Protein AF-A0A935BCN8-F1 (afdb_monomer_lite)

Structure (mmCIF, N/CA/C/O backbone):
data_AF-A0A935BCN8-F1
#
_entry.id   AF-A0A935BCN8-F1
#
loop_
_atom_site.group_PDB
_atom_site.id
_atom_site.type_symbol
_atom_site.label_atom_id
_atom_site.label_alt_id
_atom_site.label_comp_id
_atom_site.label_asym_id
_atom_site.label_entity_id
_atom_site.label_seq_id
_atom_site.pdbx_PDB_ins_code
_atom_site.Cartn_x
_atom_site.Cartn_y
_atom_site.Cartn_z
_atom_site.occupancy
_atom_site.B_iso_or_equiv
_atom_site.auth_seq_id
_atom_site.auth_comp_id
_atom_site.auth_asym_id
_atom_site.auth_atom_id
_atom_site.pdbx_PDB_model_num
ATOM 1 N N . MET A 1 1 ? -9.778 17.096 5.049 1.00 57.12 1 MET A N 1
ATOM 2 C CA . MET A 1 1 ? -10.779 16.352 4.255 1.00 57.12 1 MET A CA 1
ATOM 3 C C . MET A 1 1 ? -10.468 14.871 4.412 1.00 57.12 1 MET A C 1
ATOM 5 O O . MET A 1 1 ? -9.347 14.490 4.096 1.00 57.12 1 MET A O 1
ATOM 9 N N . LYS A 1 2 ? -11.373 14.075 5.004 1.00 63.81 2 LYS A N 1
ATOM 10 C CA . LYS A 1 2 ? -11.184 12.619 5.164 1.00 63.81 2 LYS A CA 1
ATOM 11 C C . LYS A 1 2 ? -11.048 12.035 3.751 1.00 63.81 2 LYS A C 1
ATOM 13 O O . LYS A 1 2 ? -11.855 12.383 2.891 1.00 63.81 2 LYS A O 1
ATOM 18 N N . ARG A 1 3 ? -9.985 11.274 3.466 1.00 72.81 3 ARG A N 1
ATOM 19 C CA . ARG A 1 3 ? -9.827 10.646 2.145 1.00 72.81 3 ARG A CA 1
ATOM 20 C C . ARG A 1 3 ? -11.005 9.695 1.922 1.00 72.81 3 ARG A C 1
ATOM 22 O O . ARG A 1 3 ? -11.353 8.938 2.825 1.00 72.81 3 ARG A O 1
ATOM 29 N N . ASP A 1 4 ? -11.625 9.778 0.750 1.00 87.56 4 ASP A N 1
ATOM 30 C CA . ASP A 1 4 ? -12.792 8.970 0.400 1.00 87.56 4 ASP A CA 1
ATOM 31 C C . ASP A 1 4 ? -12.380 7.505 0.181 1.00 87.56 4 ASP A C 1
ATOM 33 O O . ASP A 1 4 ? -11.525 7.205 -0.659 1.00 87.56 4 ASP A O 1
ATOM 37 N N . ILE A 1 5 ? -12.999 6.595 0.937 1.00 90.81 5 ILE A N 1
ATOM 38 C CA . ILE A 1 5 ? -12.766 5.151 0.851 1.00 90.81 5 ILE A CA 1
ATOM 39 C C . ILE A 1 5 ? -13.023 4.613 -0.561 1.00 90.81 5 ILE A C 1
ATOM 41 O O . ILE A 1 5 ? -12.266 3.767 -1.037 1.00 90.81 5 ILE A O 1
ATOM 45 N N . PHE A 1 6 ? -14.017 5.153 -1.274 1.00 92.19 6 PHE A N 1
ATOM 46 C CA . PHE A 1 6 ? -14.335 4.733 -2.635 1.00 92.19 6 PHE A CA 1
ATOM 47 C C . PHE A 1 6 ? -13.211 5.106 -3.602 1.00 92.19 6 PHE A C 1
ATOM 49 O O . PHE A 1 6 ? -12.826 4.300 -4.447 1.00 92.19 6 PHE A O 1
ATOM 56 N N . GLN A 1 7 ? -12.597 6.278 -3.424 1.00 91.62 7 GLN A N 1
ATOM 57 C CA . GLN A 1 7 ? -11.416 6.669 -4.198 1.00 91.62 7 GLN A CA 1
ATOM 58 C C . GLN A 1 7 ? -10.189 5.831 -3.829 1.00 91.62 7 GLN A C 1
ATOM 60 O O . GLN A 1 7 ? -9.359 5.523 -4.689 1.00 91.62 7 GLN A O 1
ATOM 65 N N . ALA A 1 8 ? -10.053 5.430 -2.563 1.00 93.00 8 ALA A N 1
ATOM 66 C CA . ALA A 1 8 ? -8.974 4.548 -2.142 1.00 93.00 8 ALA A CA 1
ATOM 67 C C . ALA A 1 8 ? -9.074 3.175 -2.833 1.00 93.00 8 ALA A C 1
ATOM 69 O O . ALA A 1 8 ? -8.093 2.717 -3.408 1.00 93.00 8 ALA A O 1
ATOM 70 N N . ILE A 1 9 ? -10.245 2.548 -2.887 1.00 94.06 9 ILE A N 1
ATOM 71 C CA . ILE A 1 9 ? -10.395 1.226 -3.524 1.00 94.06 9 ILE A CA 1
ATOM 72 C C . ILE A 1 9 ? -10.545 1.286 -5.058 1.00 94.06 9 ILE A C 1
ATOM 74 O O . ILE A 1 9 ? -10.391 0.273 -5.741 1.00 94.06 9 ILE A O 1
ATOM 78 N N . ALA A 1 10 ? -10.819 2.459 -5.638 1.00 95.50 10 ALA A N 1
ATOM 79 C CA . ALA A 1 10 ? -10.925 2.628 -7.092 1.00 95.50 10 ALA A CA 1
ATOM 80 C C . ALA A 1 10 ? -9.576 2.522 -7.832 1.00 95.50 10 ALA A C 1
ATOM 82 O O . ALA A 1 10 ? -9.550 2.276 -9.040 1.00 95.50 10 ALA A O 1
ATOM 83 N N . ASP A 1 11 ? -8.451 2.641 -7.132 1.00 95.88 11 ASP A N 1
ATOM 84 C CA . ASP A 1 11 ? -7.116 2.543 -7.726 1.00 95.88 11 ASP A CA 1
ATOM 85 C C . ASP A 1 11 ? -6.669 1.082 -7.902 1.00 95.88 11 ASP A C 1
ATOM 87 O O . ASP A 1 11 ? -6.759 0.290 -6.959 1.00 95.88 11 ASP A O 1
ATOM 91 N N . PRO A 1 12 ? -6.193 0.702 -9.101 1.00 95.88 12 PRO A N 1
ATOM 92 C CA . PRO A 1 12 ? -5.849 -0.683 -9.407 1.00 95.88 12 PRO A CA 1
ATOM 93 C C . PRO A 1 12 ? -4.686 -1.206 -8.559 1.00 95.88 12 PRO A C 1
ATOM 95 O O . PRO A 1 12 ? -4.747 -2.346 -8.102 1.00 95.88 12 PRO A O 1
ATOM 98 N N . THR A 1 13 ? -3.674 -0.381 -8.279 1.00 96.00 13 THR A N 1
ATOM 99 C CA . THR A 1 13 ? -2.535 -0.764 -7.436 1.00 96.00 13 THR A CA 1
ATOM 100 C C . THR A 1 13 ? -2.990 -1.023 -6.004 1.00 96.00 13 THR A C 1
ATOM 102 O O . THR A 1 13 ? -2.631 -2.035 -5.410 1.00 96.00 13 THR A O 1
ATOM 105 N N . ARG A 1 14 ? -3.853 -0.164 -5.452 1.00 96.50 14 ARG A N 1
ATOM 106 C CA . ARG A 1 14 ? -4.429 -0.359 -4.115 1.00 96.50 14 ARG A CA 1
ATOM 107 C C . ARG A 1 14 ? -5.301 -1.611 -4.033 1.00 96.50 14 ARG A C 1
ATOM 109 O O . ARG A 1 14 ? -5.190 -2.332 -3.046 1.00 96.50 14 ARG A O 1
ATOM 116 N N . ARG A 1 15 ? -6.094 -1.934 -5.062 1.00 97.19 15 ARG A N 1
ATOM 117 C CA . ARG A 1 15 ? -6.824 -3.217 -5.109 1.00 97.19 15 ARG A CA 1
ATOM 118 C C . ARG A 1 15 ? -5.896 -4.421 -5.151 1.00 97.19 15 ARG A C 1
ATOM 120 O O . ARG A 1 15 ? -6.164 -5.392 -4.455 1.00 97.19 15 ARG A O 1
ATOM 127 N N . ALA A 1 16 ? -4.817 -4.357 -5.928 1.00 96.81 16 ALA A N 1
ATOM 128 C CA . ALA A 1 16 ? -3.829 -5.429 -5.979 1.00 96.81 16 ALA A CA 1
ATOM 129 C C . ALA A 1 16 ? -3.149 -5.631 -4.614 1.00 96.81 16 ALA A C 1
ATOM 131 O O . ALA A 1 16 ? -3.039 -6.760 -4.150 1.00 96.81 16 ALA A O 1
ATOM 132 N N . ILE A 1 17 ? -2.784 -4.544 -3.924 1.00 95.88 17 ILE A N 1
ATOM 133 C CA . ILE A 1 17 ? -2.247 -4.603 -2.555 1.00 95.88 17 ILE A CA 1
ATOM 134 C C . ILE A 1 17 ? -3.251 -5.264 -1.601 1.00 95.88 17 ILE A C 1
ATOM 136 O O . ILE A 1 17 ? -2.877 -6.164 -0.856 1.00 95.88 17 ILE A O 1
ATOM 140 N N . ILE A 1 18 ? -4.525 -4.853 -1.639 1.00 95.38 18 ILE A N 1
ATOM 141 C CA . ILE A 1 18 ? -5.581 -5.459 -0.813 1.00 95.38 18 ILE A CA 1
ATOM 142 C C . ILE A 1 18 ? -5.707 -6.954 -1.118 1.00 95.38 18 ILE A C 1
ATOM 144 O O . ILE A 1 18 ? -5.789 -7.748 -0.190 1.00 95.38 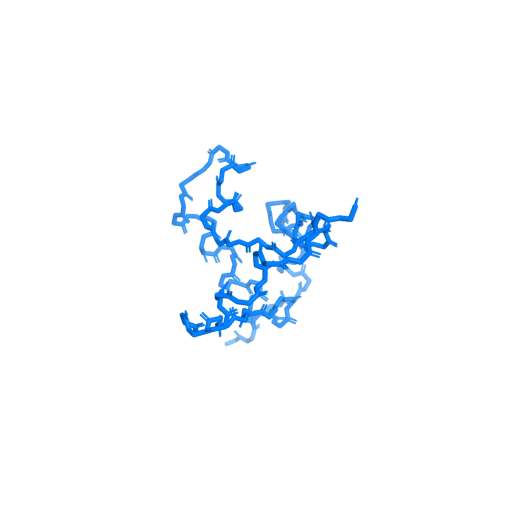18 ILE A O 1
ATOM 148 N N . ALA A 1 19 ? -5.688 -7.345 -2.394 1.00 96.06 19 ALA A N 1
ATOM 149 C CA . ALA A 1 19 ? -5.781 -8.744 -2.796 1.00 96.06 19 ALA A CA 1
ATOM 150 C C . ALA A 1 19 ? -4.604 -9.583 -2.270 1.00 96.06 19 ALA A C 1
ATOM 152 O O . ALA A 1 19 ? -4.828 -10.681 -1.772 1.00 96.06 19 ALA A O 1
ATOM 153 N N . LEU A 1 20 ? -3.373 -9.060 -2.320 1.00 94.94 20 LEU A N 1
ATOM 154 C CA . LEU A 1 20 ? -2.192 -9.740 -1.774 1.00 94.94 20 LEU A CA 1
ATOM 155 C C . LEU A 1 20 ? -2.310 -9.949 -0.258 1.00 94.94 20 LEU A C 1
ATOM 157 O O . LEU A 1 20 ? -2.133 -11.065 0.225 1.00 94.94 20 LEU A O 1
ATOM 161 N N . ILE A 1 21 ? -2.674 -8.894 0.480 1.00 93.25 21 ILE A N 1
ATOM 162 C CA . ILE A 1 21 ? -2.810 -8.946 1.945 1.00 93.25 21 ILE A CA 1
ATOM 163 C C . ILE A 1 21 ? -3.992 -9.834 2.368 1.00 93.25 21 ILE A C 1
ATOM 165 O O . ILE A 1 21 ? -3.938 -10.489 3.406 1.00 93.25 21 ILE A O 1
ATOM 169 N N . ALA A 1 22 ? -5.062 -9.874 1.570 1.00 92.62 22 ALA A N 1
ATOM 170 C CA . ALA A 1 22 ? -6.225 -10.718 1.835 1.00 92.62 22 ALA A CA 1
ATOM 171 C C . ALA A 1 22 ? -5.904 -12.218 1.743 1.00 92.62 22 ALA A C 1
ATOM 173 O O . ALA A 1 22 ? -6.590 -13.020 2.372 1.00 92.62 22 ALA A O 1
ATOM 174 N N . ILE A 1 23 ? -4.882 -12.595 0.969 1.00 93.50 23 ILE A N 1
ATOM 175 C CA . ILE A 1 23 ? -4.411 -13.982 0.870 1.00 93.50 23 ILE A CA 1
ATOM 176 C C . ILE A 1 23 ? -3.506 -14.321 2.056 1.00 93.50 23 ILE A C 1
ATOM 178 O O . ILE A 1 23 ? -3.654 -15.382 2.657 1.00 93.50 23 ILE A O 1
ATOM 182 N N . GLN A 1 24 ? -2.570 -13.433 2.393 1.00 88.88 24 GLN A N 1
ATOM 183 C CA . GLN A 1 24 ? -1.637 -13.629 3.499 1.00 88.88 24 GLN A CA 1
ATOM 184 C C . GLN A 1 24 ? -1.163 -12.287 4.060 1.00 88.88 24 GLN A C 1
ATOM 186 O O . GLN A 1 24 ? -0.965 -11.326 3.319 1.00 88.88 24 GLN A O 1
ATOM 191 N N . ALA A 1 25 ? -0.918 -12.222 5.370 1.00 88.38 25 ALA A N 1
ATOM 192 C CA . ALA A 1 25 ? -0.287 -11.051 5.968 1.00 88.38 25 ALA A CA 1
ATOM 193 C C . ALA A 1 25 ? 1.146 -10.897 5.426 1.00 88.38 25 ALA A C 1
ATOM 195 O O . ALA A 1 25 ? 1.927 -11.847 5.435 1.00 88.38 25 ALA A O 1
ATOM 196 N N . MET A 1 26 ? 1.494 -9.702 4.945 1.00 90.75 26 MET A N 1
ATOM 197 C CA . MET A 1 26 ? 2.796 -9.425 4.328 1.00 90.75 26 MET A CA 1
ATOM 198 C C . MET A 1 26 ? 3.392 -8.129 4.860 1.00 90.75 26 MET A C 1
ATOM 200 O O . MET A 1 26 ? 2.684 -7.160 5.143 1.00 90.75 26 MET A O 1
ATOM 204 N N . THR A 1 27 ? 4.721 -8.087 4.938 1.00 90.94 27 THR A N 1
ATOM 205 C CA . THR A 1 27 ? 5.437 -6.847 5.251 1.00 90.94 27 THR A CA 1
ATOM 206 C C . THR A 1 27 ? 5.393 -5.886 4.054 1.00 90.94 27 THR A C 1
ATOM 208 O O . THR A 1 27 ? 5.333 -6.336 2.907 1.00 90.94 27 THR A O 1
ATOM 211 N N . PRO A 1 28 ? 5.498 -4.559 4.265 1.00 90.25 28 PRO A N 1
ATOM 212 C CA . PRO A 1 28 ? 5.559 -3.591 3.165 1.00 90.25 28 PRO A CA 1
ATOM 213 C C . PRO A 1 28 ? 6.673 -3.874 2.149 1.00 90.25 28 PRO A C 1
ATOM 215 O O . PRO A 1 28 ? 6.502 -3.615 0.960 1.00 90.25 28 PRO A O 1
ATOM 218 N N . ASN A 1 29 ? 7.800 -4.424 2.613 1.00 90.81 29 ASN A N 1
ATOM 219 C CA . ASN A 1 29 ? 8.908 -4.815 1.746 1.00 90.81 29 ASN A CA 1
ATOM 220 C C . ASN A 1 29 ? 8.517 -5.981 0.834 1.00 90.81 29 ASN A C 1
ATOM 222 O O . ASN A 1 29 ? 8.722 -5.869 -0.368 1.00 90.81 29 ASN A O 1
ATOM 226 N N . ALA A 1 30 ? 7.904 -7.033 1.386 1.00 92.12 30 ALA A N 1
ATOM 227 C CA . ALA A 1 30 ? 7.438 -8.177 0.605 1.00 92.12 30 ALA A CA 1
ATOM 228 C C . ALA A 1 30 ? 6.352 -7.765 -0.402 1.00 92.12 30 ALA A C 1
ATOM 230 O O . ALA A 1 30 ? 6.409 -8.148 -1.561 1.00 92.12 30 ALA A O 1
ATOM 231 N N . ILE A 1 31 ? 5.410 -6.899 -0.005 1.00 94.06 31 ILE A N 1
ATOM 232 C CA . ILE A 1 31 ? 4.395 -6.359 -0.926 1.00 94.06 31 ILE A CA 1
ATOM 233 C C . ILE A 1 31 ? 5.064 -5.636 -2.096 1.00 94.06 31 ILE A C 1
ATOM 235 O O . ILE A 1 31 ? 4.644 -5.805 -3.235 1.00 94.06 31 ILE A O 1
ATOM 239 N N . ALA A 1 32 ? 6.107 -4.843 -1.838 1.00 94.50 32 ALA A N 1
ATOM 240 C CA . ALA A 1 32 ? 6.781 -4.087 -2.885 1.00 94.50 32 ALA A CA 1
ATOM 241 C C . ALA A 1 32 ? 7.512 -4.955 -3.919 1.00 94.50 32 ALA A C 1
ATOM 243 O O . ALA A 1 32 ? 7.717 -4.488 -5.033 1.00 94.50 32 ALA A O 1
ATOM 244 N N . GLU A 1 33 ? 7.854 -6.202 -3.592 1.00 95.00 33 GLU A N 1
ATOM 245 C CA . GLU A 1 33 ? 8.446 -7.152 -4.544 1.00 95.00 33 GLU A CA 1
ATOM 246 C C . GLU A 1 33 ? 7.441 -7.635 -5.606 1.00 95.00 33 GLU A C 1
ATOM 248 O O . GLU A 1 33 ? 7.850 -8.133 -6.649 1.00 95.00 33 GLU A O 1
ATOM 253 N N . HIS A 1 34 ? 6.135 -7.430 -5.393 1.00 94.75 34 HIS A N 1
ATOM 254 C CA . HIS A 1 34 ? 5.079 -7.779 -6.352 1.00 94.75 34 HIS A CA 1
ATOM 255 C C . HIS A 1 34 ? 4.749 -6.669 -7.365 1.00 94.75 34 HIS A C 1
ATOM 257 O O . HIS A 1 34 ? 3.829 -6.836 -8.167 1.00 94.75 34 HIS A O 1
ATOM 263 N N . PHE A 1 35 ? 5.446 -5.529 -7.329 1.00 94.69 35 PHE A N 1
ATOM 264 C CA . PHE A 1 35 ? 5.155 -4.389 -8.199 1.00 94.69 35 PHE A CA 1
ATOM 265 C C . PHE A 1 35 ? 6.416 -3.853 -8.876 1.00 94.69 35 PHE A C 1
ATOM 267 O O . PHE A 1 35 ? 7.437 -3.648 -8.226 1.00 94.69 35 PHE A O 1
ATOM 274 N N . ASP A 1 36 ? 6.295 -3.467 -10.148 1.00 93.12 36 ASP A N 1
ATOM 275 C CA . ASP A 1 36 ? 7.344 -2.770 -10.913 1.00 93.12 36 ASP A CA 1
ATOM 276 C C . ASP A 1 36 ? 7.450 -1.278 -10.539 1.00 93.12 36 ASP A C 1
ATOM 278 O O . ASP A 1 36 ? 7.558 -0.387 -11.384 1.00 93.12 36 ASP A O 1
ATOM 282 N N . THR A 1 37 ? 7.350 -0.962 -9.249 1.00 89.00 37 THR A N 1
ATOM 283 C CA . THR A 1 37 ? 7.382 0.409 -8.739 1.00 89.00 37 THR A CA 1
ATOM 284 C C . THR A 1 37 ? 8.318 0.529 -7.546 1.00 89.00 37 THR A C 1
ATOM 286 O O . THR A 1 37 ? 8.805 -0.453 -6.991 1.00 89.00 37 THR A O 1
ATOM 289 N N . SER A 1 38 ? 8.603 1.761 -7.130 1.00 92.50 38 SER A N 1
ATOM 290 C CA . SER A 1 38 ? 9.472 1.971 -5.979 1.00 92.50 38 SER A CA 1
ATOM 291 C C . SER A 1 38 ? 8.777 1.550 -4.682 1.00 92.50 38 SER A C 1
ATOM 293 O O . SER A 1 38 ? 7.574 1.744 -4.495 1.00 92.50 38 SER A O 1
ATOM 295 N N . ARG A 1 39 ? 9.562 1.076 -3.709 1.00 92.25 39 ARG A N 1
ATOM 296 C CA . ARG A 1 39 ? 9.063 0.800 -2.348 1.00 92.25 39 ARG A CA 1
ATOM 297 C C . ARG A 1 39 ? 8.351 2.012 -1.738 1.00 92.25 39 ARG A C 1
ATOM 299 O O . ARG A 1 39 ? 7.366 1.867 -1.027 1.00 92.25 39 ARG A O 1
ATOM 306 N N . GLN A 1 40 ? 8.814 3.222 -2.054 1.00 94.06 40 GLN A N 1
ATOM 307 C CA . GLN A 1 40 ? 8.203 4.474 -1.598 1.00 94.06 40 GLN A CA 1
ATOM 308 C C . GLN A 1 40 ? 6.788 4.668 -2.163 1.00 94.06 40 GLN A C 1
ATOM 310 O O . GLN A 1 40 ? 5.902 5.132 -1.442 1.00 94.06 40 GLN A O 1
ATOM 315 N N . ALA A 1 41 ? 6.555 4.292 -3.425 1.00 94.19 41 ALA A N 1
ATOM 316 C CA . ALA A 1 41 ? 5.230 4.337 -4.033 1.00 94.19 41 ALA A CA 1
ATOM 317 C C . ALA A 1 41 ? 4.275 3.342 -3.355 1.00 94.19 41 ALA A C 1
ATOM 319 O O . ALA A 1 41 ? 3.160 3.718 -2.987 1.00 94.19 41 ALA A O 1
ATOM 320 N N . VAL A 1 42 ? 4.737 2.118 -3.083 1.00 95.25 42 VAL A N 1
ATOM 321 C CA . VAL A 1 42 ? 3.956 1.113 -2.339 1.00 95.25 42 VAL A CA 1
ATOM 322 C C . VAL A 1 42 ? 3.635 1.594 -0.922 1.00 95.25 42 VAL A C 1
ATOM 324 O O . VAL A 1 42 ? 2.471 1.582 -0.523 1.00 95.25 42 VAL A O 1
ATOM 327 N N . SER A 1 43 ? 4.612 2.135 -0.189 1.00 94.88 43 SER A N 1
ATOM 328 C CA . SER A 1 43 ? 4.385 2.719 1.142 1.00 94.88 43 SER A CA 1
ATOM 329 C C . SER A 1 43 ? 3.363 3.858 1.125 1.00 94.88 43 SER A C 1
ATOM 331 O O . SER A 1 43 ? 2.548 3.982 2.040 1.00 94.88 43 SER A O 1
ATOM 333 N N . LYS A 1 44 ? 3.352 4.684 0.070 1.00 95.00 44 LYS A N 1
ATOM 334 C CA . LYS A 1 44 ? 2.341 5.735 -0.105 1.00 95.00 44 LYS A CA 1
ATOM 335 C C . LYS A 1 44 ? 0.940 5.144 -0.281 1.00 95.00 44 LYS A C 1
ATOM 337 O O . LYS A 1 44 ? -0.009 5.669 0.302 1.00 95.00 44 LYS A O 1
ATOM 342 N N . HIS A 1 45 ? 0.802 4.071 -1.057 1.00 95.69 45 HIS A N 1
ATOM 343 C CA . HIS A 1 45 ? -0.473 3.375 -1.228 1.00 95.69 45 HIS A CA 1
ATOM 344 C C . HIS A 1 45 ? -0.967 2.744 0.073 1.00 95.69 45 HIS A C 1
ATOM 346 O O . HIS A 1 45 ? -2.128 2.944 0.426 1.00 95.69 45 HIS A O 1
ATOM 352 N N . LEU A 1 46 ? -0.087 2.066 0.814 1.00 94.69 46 LEU A N 1
ATOM 353 C CA . LEU A 1 46 ? -0.401 1.506 2.130 1.00 94.69 46 LEU A CA 1
ATOM 354 C C . LEU A 1 46 ? -0.881 2.593 3.094 1.00 94.69 46 LEU A C 1
ATOM 356 O O . LEU A 1 46 ? -1.931 2.449 3.706 1.00 94.69 46 LEU A O 1
ATOM 360 N N . ARG A 1 47 ? -0.191 3.739 3.144 1.00 93.94 47 ARG A N 1
ATOM 361 C CA . ARG A 1 47 ? -0.606 4.879 3.971 1.00 93.94 47 ARG A CA 1
ATOM 362 C C . ARG A 1 47 ? -2.004 5.390 3.615 1.00 93.94 47 ARG A C 1
ATOM 364 O O . ARG A 1 47 ? -2.788 5.659 4.516 1.00 93.94 47 ARG A O 1
ATOM 371 N N . ILE A 1 48 ? -2.323 5.524 2.324 1.00 94.50 48 ILE A N 1
ATOM 372 C CA . ILE A 1 48 ? -3.671 5.923 1.878 1.00 94.50 48 ILE A CA 1
ATOM 373 C C . ILE A 1 48 ? -4.715 4.918 2.372 1.00 94.50 48 ILE A C 1
ATOM 375 O O . ILE A 1 48 ? -5.751 5.323 2.888 1.00 94.50 48 ILE A O 1
ATOM 379 N N . LEU A 1 49 ? -4.443 3.622 2.218 1.00 94.69 49 LEU A N 1
ATOM 380 C CA . LEU A 1 49 ? -5.357 2.564 2.640 1.00 94.69 49 LEU A CA 1
ATOM 381 C C . LEU A 1 49 ? -5.578 2.566 4.157 1.00 94.69 49 LEU A C 1
ATOM 383 O O . LEU A 1 49 ? -6.717 2.421 4.593 1.00 94.69 49 LEU A O 1
ATOM 387 N N . THR A 1 50 ? -4.529 2.797 4.948 1.00 93.19 5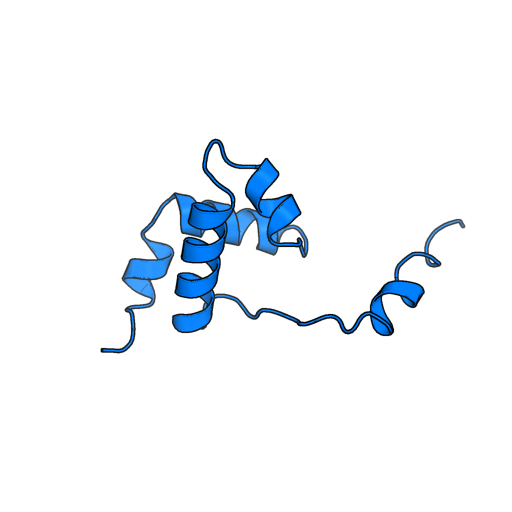0 T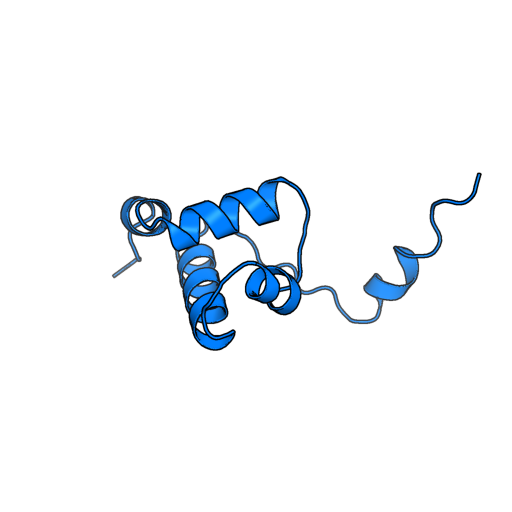HR A N 1
ATOM 388 C CA . THR A 1 50 ? -4.623 2.921 6.410 1.00 93.19 50 THR A CA 1
ATOM 389 C C . THR A 1 50 ? -5.402 4.168 6.829 1.00 93.19 50 THR A C 1
ATOM 391 O O . THR A 1 50 ? -6.275 4.088 7.686 1.00 93.19 50 THR A O 1
ATOM 394 N N . GLU A 1 51 ? -5.144 5.324 6.207 1.00 92.81 51 GLU A N 1
ATOM 395 C CA . GLU A 1 51 ? -5.877 6.574 6.484 1.00 92.81 51 GLU A CA 1
ATOM 396 C C . GLU A 1 51 ? -7.370 6.481 6.123 1.00 92.81 51 GLU A C 1
ATOM 398 O O . GLU A 1 51 ? -8.197 7.169 6.722 1.00 92.81 51 GLU A O 1
ATOM 403 N N . CYS A 1 52 ? -7.712 5.638 5.147 1.00 94.06 52 CYS A N 1
ATOM 404 C CA . CYS A 1 52 ? -9.089 5.315 4.776 1.00 94.06 52 CYS A CA 1
ATOM 405 C C . CYS A 1 52 ? -9.676 4.138 5.567 1.00 94.06 52 CYS A C 1
ATOM 407 O O . CYS A 1 52 ? -10.778 3.703 5.242 1.00 94.06 52 CYS A O 1
ATOM 409 N N . GLU A 1 53 ? -8.962 3.621 6.572 1.00 91.50 53 GLU A N 1
ATOM 410 C CA . GLU A 1 53 ? -9.405 2.521 7.440 1.00 91.50 53 GLU A CA 1
ATOM 411 C C . GLU A 1 53 ? -9.697 1.212 6.668 1.00 91.50 53 GLU A C 1
ATOM 413 O O . GLU A 1 53 ? -10.405 0.337 7.159 1.00 91.50 53 GLU A O 1
ATOM 418 N N . VAL A 1 54 ? -9.129 1.058 5.462 1.00 92.62 54 VAL A N 1
ATOM 419 C CA . VAL A 1 54 ? -9.290 -0.131 4.600 1.00 92.62 54 VAL A CA 1
ATOM 420 C C . VAL A 1 54 ? -8.396 -1.276 5.066 1.00 92.62 54 VAL A C 1
ATOM 422 O O . VAL A 1 54 ? -8.774 -2.441 4.975 1.00 92.62 54 VAL A O 1
ATOM 425 N N . ILE A 1 55 ? -7.203 -0.945 5.559 1.00 91.94 55 ILE A N 1
ATOM 426 C CA . ILE A 1 55 ? -6.255 -1.903 6.128 1.00 91.94 55 ILE A CA 1
ATOM 427 C C . ILE A 1 55 ? -5.829 -1.433 7.514 1.00 91.94 55 ILE A C 1
ATOM 429 O O . ILE A 1 55 ? -5.796 -0.233 7.796 1.00 91.94 55 ILE A O 1
ATOM 433 N N . LYS A 1 56 ? -5.463 -2.385 8.370 1.00 88.44 56 LYS A N 1
ATOM 434 C CA . LYS A 1 56 ? -4.829 -2.110 9.657 1.00 88.44 56 LYS A CA 1
ATOM 435 C C . LYS A 1 56 ? -3.372 -2.524 9.570 1.00 88.44 56 LYS A C 1
ATOM 437 O O . LYS A 1 56 ? -3.065 -3.621 9.116 1.00 88.44 56 LYS A O 1
ATOM 442 N N . GLN A 1 57 ? -2.487 -1.632 9.990 1.00 82.81 57 GLN A N 1
ATOM 443 C CA . GLN A 1 57 ? -1.079 -1.957 10.128 1.00 82.81 57 GLN A CA 1
ATOM 444 C C . GLN A 1 57 ? -0.859 -2.496 11.537 1.00 82.81 57 GLN A C 1
ATOM 446 O O . GLN A 1 57 ? -0.966 -1.753 12.512 1.00 82.81 57 GLN A O 1
ATOM 451 N N . GLU A 1 58 ? -0.575 -3.788 11.641 1.00 80.25 58 GLU A N 1
ATOM 452 C CA . GLU A 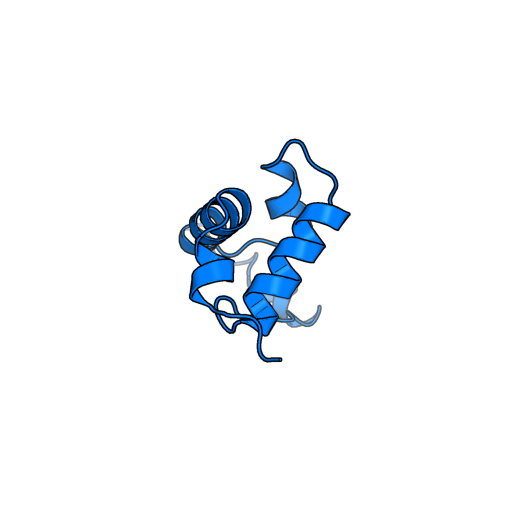1 58 ? -0.110 -4.369 12.893 1.00 80.25 58 GLU A CA 1
ATOM 453 C C . GLU A 1 58 ? 1.389 -4.109 13.021 1.00 80.25 58 GLU A C 1
ATOM 455 O O . GLU A 1 58 ? 2.189 -4.456 12.150 1.00 80.25 58 GLU A O 1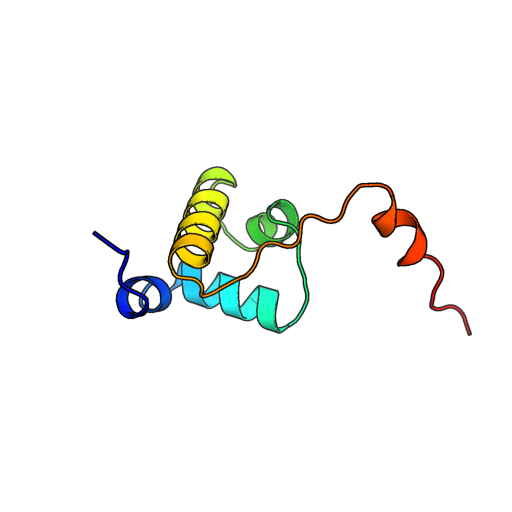
ATOM 460 N N . HIS A 1 59 ? 1.764 -3.432 14.101 1.00 69.06 59 HIS A N 1
ATOM 461 C CA . HIS A 1 59 ? 3.155 -3.311 14.495 1.00 69.06 59 HIS A CA 1
ATOM 462 C C . HIS A 1 59 ? 3.487 -4.541 15.324 1.00 69.06 59 HIS A C 1
ATOM 464 O O . HIS A 1 59 ? 3.172 -4.611 16.509 1.00 69.06 59 HIS A O 1
ATOM 470 N N . GLU A 1 60 ? 4.084 -5.536 14.682 1.00 63.34 60 GLU A N 1
ATOM 471 C CA . GLU A 1 60 ? 4.643 -6.662 15.408 1.00 63.34 60 GLU A CA 1
ATOM 472 C C . GLU A 1 60 ? 5.913 -6.157 16.108 1.00 63.34 60 GLU A C 1
ATOM 474 O O . GLU A 1 60 ? 6.923 -5.853 15.469 1.00 63.34 60 GLU A O 1
ATOM 479 N N . ASN A 1 61 ? 5.840 -5.967 17.428 1.00 54.75 61 ASN A N 1
ATOM 480 C CA . ASN A 1 61 ? 7.030 -5.706 18.229 1.00 54.75 61 ASN A CA 1
ATOM 481 C C . ASN A 1 61 ? 8.009 -6.869 18.021 1.00 54.75 61 ASN A C 1
ATOM 483 O O . ASN A 1 61 ? 7.594 -8.025 17.951 1.00 54.75 61 ASN A O 1
ATOM 487 N N . ALA A 1 62 ? 9.311 -6.579 17.957 1.00 57.38 62 ALA A N 1
ATOM 488 C CA . ALA A 1 62 ? 10.357 -7.574 17.683 1.00 57.38 62 ALA A CA 1
ATOM 489 C C . ALA A 1 62 ? 10.375 -8.774 18.660 1.00 57.38 62 ALA A C 1
ATOM 491 O O . ALA A 1 62 ? 11.025 -9.783 18.393 1.00 57.38 62 ALA A O 1
ATOM 492 N N . GLU A 1 63 ? 9.664 -8.672 19.783 1.00 56.28 63 GLU A N 1
ATOM 493 C CA . GLU A 1 63 ? 9.423 -9.747 20.748 1.00 56.28 63 GLU A CA 1
ATOM 494 C C . GLU A 1 63 ? 8.439 -10.825 20.247 1.00 56.28 63 GLU A C 1
ATOM 496 O O . GLU A 1 63 ? 8.662 -12.001 20.515 1.00 56.28 63 GLU A O 1
ATOM 501 N N . ASN A 1 64 ? 7.431 -10.466 19.442 1.00 52.19 64 ASN A N 1
ATOM 502 C CA . ASN A 1 64 ? 6.374 -11.380 18.976 1.00 52.19 64 ASN A CA 1
ATOM 503 C C . ASN A 1 64 ? 6.764 -12.190 17.726 1.00 52.19 64 ASN A C 1
ATOM 505 O O . ASN A 1 64 ? 6.159 -13.218 17.430 1.00 52.19 64 ASN A O 1
ATOM 509 N N . VAL A 1 65 ? 7.797 -11.758 16.996 1.00 56.34 65 VAL A N 1
ATOM 510 C CA . VAL A 1 65 ? 8.272 -12.440 15.775 1.00 56.34 65 VAL A CA 1
ATOM 511 C C . VAL A 1 65 ? 8.922 -13.792 16.104 1.00 56.34 65 VAL A C 1
ATOM 513 O O . VAL A 1 65 ? 8.907 -14.705 15.285 1.00 56.34 65 VAL A O 1
ATOM 516 N N . LYS A 1 66 ? 9.456 -13.967 17.322 1.00 51.75 66 LYS A N 1
ATOM 517 C CA . LYS A 1 66 ? 10.194 -15.183 17.703 1.00 51.75 66 LYS A CA 1
ATOM 518 C C . LYS A 1 66 ? 9.322 -16.422 17.934 1.00 51.75 66 LYS A C 1
ATOM 520 O O . LYS A 1 66 ? 9.876 -17.516 17.980 1.00 51.75 66 LYS A O 1
ATOM 525 N N . GLU A 1 67 ? 8.002 -16.285 18.067 1.00 51.88 67 GLU A N 1
ATOM 526 C CA . GLU A 1 67 ? 7.105 -17.426 18.324 1.00 51.88 67 GLU A CA 1
ATOM 527 C C . GLU A 1 67 ? 6.451 -18.014 17.067 1.00 51.88 67 GLU A C 1
ATOM 529 O O . GLU A 1 67 ? 6.020 -19.165 17.098 1.00 51.88 67 GLU A O 1
ATOM 534 N N . ARG A 1 68 ? 6.399 -17.289 15.940 1.00 52.78 68 ARG A N 1
ATOM 535 C CA . ARG A 1 68 ? 5.691 -17.776 14.738 1.00 52.78 68 ARG A CA 1
ATOM 536 C C . ARG A 1 68 ? 6.480 -18.768 13.876 1.00 52.78 68 ARG A C 1
ATOM 538 O O . ARG A 1 68 ? 5.862 -19.478 13.089 1.00 52.78 68 ARG A O 1
ATOM 545 N N . ASP A 1 69 ? 7.794 -18.885 14.071 1.00 56.41 69 ASP A N 1
ATOM 546 C CA . ASP A 1 69 ? 8.657 -19.792 13.290 1.00 56.41 69 ASP A CA 1
ATOM 547 C C . ASP A 1 69 ? 8.828 -21.205 13.896 1.00 56.41 69 ASP A C 1
ATOM 549 O O . ASP A 1 69 ? 9.422 -22.075 13.262 1.00 56.41 69 ASP A O 1
ATOM 553 N N . TYR A 1 70 ? 8.291 -21.493 15.090 1.00 52.88 70 TYR A N 1
ATOM 554 C CA . TYR A 1 70 ? 8.484 -22.788 15.782 1.00 52.88 70 TYR A CA 1
ATOM 555 C C . TYR A 1 70 ? 7.310 -23.773 15.649 1.00 52.88 70 TYR A C 1
ATOM 557 O O . TYR A 1 70 ? 7.117 -24.639 16.502 1.00 52.88 70 TYR A O 1
ATOM 565 N N . GLY A 1 71 ? 6.497 -23.647 14.598 1.00 54.34 71 GLY A N 1
ATOM 566 C CA . GLY A 1 71 ? 5.148 -24.205 14.607 1.00 54.34 71 GLY A CA 1
ATOM 567 C C . GLY A 1 71 ? 4.746 -25.215 13.540 1.00 54.34 71 GLY A C 1
ATOM 568 O O . GLY A 1 71 ? 3.559 -25.484 13.520 1.00 54.34 71 GLY A O 1
ATOM 569 N N . VAL A 1 72 ? 5.602 -25.775 12.669 1.00 51.00 72 VAL A N 1
ATOM 570 C CA . VAL A 1 72 ? 5.185 -26.930 11.828 1.00 51.00 72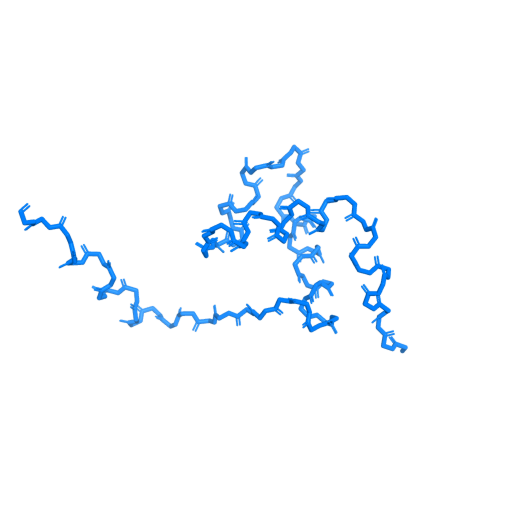 VAL A CA 1
ATOM 571 C C . VAL A 1 72 ? 6.373 -27.796 11.375 1.00 51.00 72 VAL A C 1
ATOM 573 O O . VAL A 1 72 ? 6.902 -27.636 10.282 1.00 51.00 72 VAL A O 1
ATOM 576 N N . TYR A 1 73 ? 6.751 -28.771 12.197 1.00 47.53 73 TYR A N 1
ATOM 577 C CA . TYR A 1 73 ? 7.256 -30.059 11.714 1.00 47.53 73 TYR A CA 1
ATOM 578 C C . TYR A 1 73 ? 6.587 -31.137 12.569 1.00 47.53 73 TYR A C 1
ATOM 580 O O . TYR A 1 73 ? 7.011 -31.399 13.694 1.00 47.53 73 TYR A O 1
ATOM 588 N N . SER A 1 74 ? 5.488 -31.686 12.053 1.00 45.84 74 SER A N 1
ATOM 589 C CA . SER A 1 74 ? 4.901 -32.958 12.486 1.00 45.84 74 SER A CA 1
ATOM 590 C C . SER A 1 74 ? 5.198 -34.009 11.433 1.00 45.84 74 SER A C 1
ATOM 592 O O . SER A 1 74 ? 4.912 -33.686 10.255 1.00 45.84 74 SER A O 1
#

Foldseek 3Di:
DQPDPCVLCVDPLLVVLLVVVVVDNDDLVRSPVVDPDDSVVSVVSVVSCVSNVNDDDDDDDPVNVVPPVPPDDD

Secondary structure (DSSP, 8-state):
-PPPHHHHHHSHHHHHHHHHHHHS---HHHHHTTSSS-HHHHHHHHHHHHHTTSS------TTGGGGTTS----

Radius of gyration: 14.37 Å; chains: 1; bounding box: 25×49×32 Å

pLDDT: mean 83.49, std 16.63, range [45.84, 97.19]

Sequence (74 aa):
MKRDIFQAIADPTRRAIIALIAIQAMTPNAIAEHFDTSRQAVSKHLRILTECEVIKQEHENAENVKERDYGVYS